Protein AF-A0A1F7SG89-F1 (afdb_monomer)

Foldseek 3Di:
DVPDDDDDDVVVLCVLCPDPDDPSNVVSVVVVLVCLVVQVDQKDWDQDPDDPCVVSNVVFWPKDQFPDPDPPPQADPDDDRTGTTIMTGGDDPPPPPPPDPPDDDDDDD

Organism: NCBI:txid1817883

Sequence (109 aa):
MAGKKSYAHLTPIDDVWFMSKGQAKIRLGDEIIHAIQEKKFSAIVIDRETPWYSEIIEKYYKRQRRVSDNPNVFWPVTGFRIRPGFIYIPKKIVLIDYFNWKLCTVFIL

Secondary structure (DSSP, 8-state):
-TTS-----HHHHHHHHT-SS-HHHHHHHHHHHHHHHTT--S-EEESSSS-TTHHHHHHHEEEEEES-S-TTSS--SSSS-----EEEEEPP-----------------

Nearest PDB structures (foldseek):
  7tr6-assembly1_H  TM=3.692E-01  e=7.493E+00  Pyrococcus furiosus DSM 3638

Radius of gyration: 20.79 Å; Cα contacts (8 Å, |Δi|>4): 90; chains: 1; bounding box: 28×69×58 Å

pLDDT: mean 78.9, std 17.07, range [28.75, 95.81]

Structure (mmCIF, N/CA/C/O backbone):
data_AF-A0A1F7SG89-F1
#
_entry.id   AF-A0A1F7SG89-F1
#
loop_
_atom_site.group_PDB
_atom_site.id
_atom_site.type_symbol
_atom_site.label_atom_id
_atom_site.label_alt_id
_atom_site.label_comp_id
_atom_site.label_asym_id
_atom_site.label_entity_id
_atom_site.label_seq_id
_atom_site.pdbx_PDB_ins_code
_atom_site.Cartn_x
_atom_site.Cartn_y
_atom_site.Cartn_z
_atom_site.occupancy
_atom_site.B_iso_or_equiv
_atom_site.auth_seq_id
_atom_site.auth_comp_id
_atom_site.auth_asym_id
_atom_site.auth_atom_id
_atom_site.pdbx_PDB_model_num
ATOM 1 N N . MET A 1 1 ? -7.716 -1.172 -14.884 1.00 50.00 1 MET A N 1
ATOM 2 C CA . MET A 1 1 ? -6.392 -1.593 -15.425 1.00 50.00 1 MET A CA 1
ATOM 3 C C . MET A 1 1 ? -6.513 -2.962 -16.088 1.00 50.00 1 MET A C 1
ATOM 5 O O . MET A 1 1 ? -6.876 -3.884 -15.377 1.00 50.00 1 MET A O 1
ATOM 9 N N . ALA A 1 2 ? -6.254 -3.120 -17.397 1.00 61.91 2 ALA A N 1
ATOM 10 C CA . ALA A 1 2 ? -6.293 -4.416 -18.113 1.00 61.91 2 ALA A CA 1
ATOM 11 C C . ALA A 1 2 ? -7.487 -5.331 -17.726 1.00 61.91 2 ALA A C 1
ATOM 13 O O . ALA A 1 2 ? -7.300 -6.476 -17.324 1.00 61.91 2 ALA A O 1
ATOM 14 N N . GLY A 1 3 ? -8.708 -4.778 -17.725 1.00 70.81 3 GLY A N 1
ATOM 15 C CA . GLY A 1 3 ? -9.939 -5.489 -17.334 1.00 70.81 3 GLY A CA 1
ATOM 16 C C . GLY A 1 3 ? -10.121 -5.766 -15.832 1.00 70.81 3 GLY A C 1
ATOM 17 O O . GLY A 1 3 ? -11.187 -6.204 -15.414 1.00 70.81 3 GLY A O 1
ATOM 18 N N . LYS A 1 4 ? -9.121 -5.485 -14.990 1.00 68.62 4 LYS A N 1
ATOM 19 C CA . LYS A 1 4 ? -9.186 -5.661 -13.533 1.00 68.62 4 LYS A CA 1
ATOM 20 C C . LYS A 1 4 ? -9.754 -4.425 -12.847 1.00 68.62 4 LYS A C 1
ATOM 22 O O . LYS A 1 4 ? -9.433 -3.289 -13.225 1.00 68.62 4 LYS A O 1
ATOM 27 N N . LYS A 1 5 ? -10.519 -4.668 -11.776 1.00 71.44 5 LYS A N 1
ATOM 28 C CA . LYS A 1 5 ? -10.982 -3.638 -10.841 1.00 71.44 5 LYS A CA 1
ATOM 29 C C . LYS A 1 5 ? -9.764 -2.946 -10.225 1.00 71.44 5 LYS A C 1
ATOM 31 O O . LYS A 1 5 ? -8.996 -3.561 -9.490 1.00 71.44 5 LYS A O 1
ATOM 36 N N . SER A 1 6 ? -9.572 -1.681 -10.574 1.00 70.19 6 SER A N 1
ATOM 37 C CA . SER A 1 6 ? -8.534 -0.811 -10.021 1.00 70.19 6 SER A CA 1
ATOM 38 C C . SER A 1 6 ? -9.192 0.238 -9.136 1.00 70.19 6 SER A C 1
ATOM 40 O O . SER A 1 6 ? -10.183 0.831 -9.550 1.00 70.19 6 SER A O 1
ATOM 42 N N . TYR A 1 7 ? -8.650 0.443 -7.934 1.00 74.94 7 TYR A N 1
ATOM 43 C CA . TYR A 1 7 ? -9.190 1.403 -6.966 1.00 74.94 7 TYR A CA 1
ATOM 44 C C . TYR A 1 7 ? -8.602 2.806 -7.153 1.00 74.94 7 TYR A C 1
ATOM 46 O O . TYR A 1 7 ? -9.333 3.781 -7.052 1.00 74.94 7 TYR A O 1
ATOM 54 N N . ALA A 1 8 ? -7.306 2.908 -7.466 1.00 72.62 8 ALA A N 1
ATOM 55 C CA . ALA A 1 8 ? -6.631 4.178 -7.718 1.00 72.62 8 ALA A CA 1
ATOM 56 C C . ALA A 1 8 ? -5.313 3.979 -8.488 1.00 72.62 8 ALA A C 1
ATOM 58 O O . ALA A 1 8 ? -4.828 2.853 -8.638 1.00 72.62 8 ALA A O 1
ATOM 59 N N . HIS A 1 9 ? -4.735 5.091 -8.943 1.00 73.44 9 HIS A N 1
ATOM 60 C CA . HIS A 1 9 ? -3.382 5.199 -9.490 1.00 73.44 9 HIS A CA 1
ATOM 61 C C . HIS A 1 9 ? -2.567 6.184 -8.643 1.00 73.44 9 HIS A C 1
ATOM 63 O O . HIS A 1 9 ? -3.145 7.069 -8.019 1.00 73.44 9 HIS A O 1
ATOM 69 N N . LEU A 1 10 ? -1.237 6.035 -8.620 1.00 76.50 10 LEU A N 1
ATOM 70 C CA . LEU A 1 10 ? -0.376 6.832 -7.739 1.00 76.50 10 LEU A CA 1
ATOM 71 C C . LEU A 1 10 ? -0.390 8.328 -8.086 1.00 76.50 10 LEU A C 1
ATOM 73 O O . LEU A 1 10 ? -0.469 9.140 -7.180 1.00 76.50 10 LEU A O 1
ATOM 77 N N . THR A 1 11 ? -0.381 8.705 -9.368 1.00 77.31 11 THR A N 1
ATOM 78 C CA . THR A 1 11 ? -0.284 10.120 -9.777 1.00 77.31 11 THR A CA 1
ATOM 79 C C . THR A 1 11 ? -1.461 10.971 -9.275 1.00 77.31 11 THR A C 1
ATOM 81 O O . THR A 1 11 ? -1.205 11.977 -8.627 1.00 77.31 11 THR A O 1
ATOM 84 N N . PRO A 1 12 ? -2.735 10.547 -9.427 1.00 80.06 12 PRO A N 1
ATOM 85 C CA . PRO A 1 12 ? -3.855 11.270 -8.816 1.00 80.06 12 PRO A CA 1
ATOM 86 C C . PRO A 1 12 ? -3.832 11.295 -7.280 1.00 80.06 12 PRO A C 1
ATOM 88 O O . PRO A 1 12 ? -4.331 12.240 -6.674 1.00 80.06 12 PRO A O 1
ATOM 91 N N . ILE A 1 13 ? -3.282 10.256 -6.637 1.00 83.00 13 ILE A N 1
ATOM 92 C CA . ILE A 1 13 ? -3.095 10.250 -5.178 1.00 83.00 13 ILE A CA 1
ATOM 93 C C . ILE A 1 13 ? -2.069 11.315 -4.799 1.00 83.00 13 ILE A C 1
ATOM 95 O O . ILE A 1 13 ? -2.344 12.116 -3.912 1.00 83.00 13 ILE A O 1
ATOM 99 N N . ASP A 1 14 ? -0.924 11.341 -5.478 1.00 83.25 14 ASP A N 1
ATOM 100 C CA . ASP A 1 14 ? 0.155 12.296 -5.246 1.00 83.25 14 ASP A CA 1
ATOM 101 C C . ASP A 1 14 ? -0.330 13.739 -5.470 1.00 83.25 14 ASP A C 1
ATOM 103 O O . ASP A 1 14 ? -0.065 14.597 -4.627 1.00 83.25 14 ASP A O 1
ATOM 107 N N . ASP A 1 15 ? -1.119 13.995 -6.519 1.00 84.31 15 ASP A N 1
ATOM 108 C CA . ASP A 1 15 ? -1.694 15.318 -6.806 1.00 84.31 15 ASP A CA 1
ATOM 109 C C . ASP A 1 15 ? -2.523 15.856 -5.634 1.00 84.31 15 ASP A C 1
ATOM 111 O O . ASP A 1 15 ? -2.415 17.031 -5.287 1.00 84.31 15 ASP A O 1
ATOM 115 N N . VAL A 1 16 ? -3.323 15.000 -4.988 1.00 85.88 16 VAL A N 1
ATOM 116 C CA . VAL A 1 16 ? -4.132 15.366 -3.812 1.00 85.88 16 VAL A CA 1
ATOM 117 C C . VAL A 1 16 ? -3.288 15.384 -2.533 1.00 85.88 16 VAL A C 1
ATOM 119 O O . VAL A 1 16 ? -3.481 16.232 -1.658 1.00 85.88 16 VAL A O 1
ATOM 122 N N . TRP A 1 17 ? -2.337 14.462 -2.402 1.00 83.06 17 TRP A N 1
ATOM 123 C CA . TRP A 1 17 ? -1.513 14.295 -1.207 1.00 83.06 17 TRP A CA 1
ATOM 124 C C . TRP A 1 17 ? -0.541 15.457 -1.002 1.00 83.06 17 TRP A C 1
ATOM 126 O O . TRP A 1 17 ? -0.388 15.972 0.113 1.00 83.06 17 TRP A O 1
ATOM 136 N N . PHE A 1 18 ? 0.095 15.904 -2.083 1.00 83.88 18 PHE A N 1
ATOM 137 C CA . PHE A 1 18 ? 1.076 16.985 -2.063 1.00 83.88 18 PHE A CA 1
ATOM 138 C C . PHE A 1 18 ? 0.448 18.382 -2.115 1.00 83.88 18 PHE A C 1
ATOM 140 O O . PHE A 1 18 ? 1.170 19.376 -2.051 1.00 83.88 18 PHE A O 1
ATOM 147 N N . MET A 1 19 ? -0.886 18.488 -2.113 1.00 85.94 19 MET A N 1
ATOM 148 C CA . MET A 1 19 ? -1.556 19.763 -1.863 1.00 85.94 19 MET A CA 1
ATOM 149 C C . MET A 1 19 ? -1.134 20.340 -0.504 1.00 85.94 19 MET A C 1
ATOM 151 O O . MET A 1 19 ? -1.007 19.627 0.501 1.00 85.94 19 MET A O 1
ATOM 155 N N . SER A 1 20 ? -0.954 21.662 -0.460 1.00 75.88 20 SER A N 1
ATOM 156 C CA . SER A 1 20 ? -0.515 22.379 0.740 1.00 75.88 20 SER A CA 1
ATOM 157 C C . SER A 1 20 ? -1.539 22.295 1.876 1.00 75.88 20 SER A C 1
ATOM 159 O O . SER A 1 20 ? -1.151 22.092 3.026 1.00 75.88 20 SER A O 1
ATOM 161 N N . LYS A 1 21 ? -2.840 22.408 1.568 1.00 80.00 21 LYS A N 1
ATOM 162 C CA . LYS A 1 21 ? -3.976 22.275 2.501 1.00 80.00 21 LYS A CA 1
ATOM 163 C C . LYS A 1 21 ? -5.236 21.824 1.751 1.00 80.00 21 LYS A C 1
ATOM 165 O O . LYS A 1 21 ? -5.352 22.049 0.550 1.00 80.00 21 LYS A O 1
ATOM 170 N N . GLY A 1 22 ? -6.201 21.241 2.466 1.00 88.44 22 GLY A N 1
ATOM 171 C CA . GLY A 1 22 ? -7.551 21.008 1.942 1.00 88.44 22 GLY A CA 1
ATOM 172 C C . GLY A 1 22 ? -8.239 19.761 2.4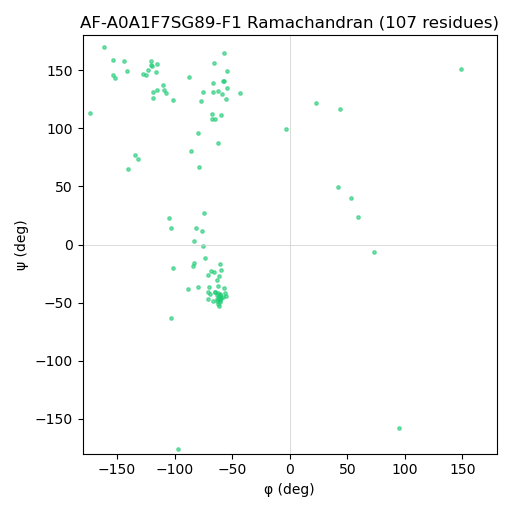95 1.00 88.44 22 GLY A C 1
ATOM 173 O O . GLY A 1 22 ? -7.594 18.760 2.801 1.00 88.44 22 GLY A O 1
ATOM 174 N N . GLN A 1 23 ? -9.573 19.800 2.560 1.00 91.19 23 GLN A N 1
ATOM 175 C CA . GLN A 1 23 ? -10.397 18.684 3.041 1.00 91.19 23 GLN A CA 1
ATOM 176 C C . GLN A 1 23 ? -10.234 17.413 2.190 1.00 91.19 23 GLN A C 1
ATOM 178 O O . GLN A 1 23 ? -10.418 16.307 2.685 1.00 91.19 23 GLN A O 1
ATOM 183 N N . ALA A 1 24 ? -9.888 17.553 0.906 1.00 89.19 24 ALA A N 1
ATOM 184 C CA . ALA A 1 24 ? -9.631 16.419 0.019 1.00 89.19 24 ALA A CA 1
ATOM 185 C C . ALA A 1 24 ? -8.423 15.585 0.475 1.00 89.19 24 ALA A C 1
ATOM 187 O O . ALA A 1 24 ? -8.529 14.366 0.538 1.00 89.19 24 ALA A O 1
ATOM 188 N N . LYS A 1 25 ? -7.324 16.241 0.870 1.00 88.94 25 LYS A N 1
ATOM 189 C CA . LYS A 1 25 ? -6.124 15.576 1.393 1.00 88.94 25 LYS A CA 1
ATOM 190 C C . LYS A 1 25 ? -6.418 14.789 2.667 1.00 88.94 25 LYS A C 1
ATOM 192 O O . LYS A 1 25 ? -6.007 13.640 2.775 1.00 88.94 25 LYS A O 1
ATOM 197 N N . ILE A 1 26 ? -7.148 15.404 3.600 1.00 89.50 26 ILE A N 1
ATOM 198 C CA . ILE A 1 26 ? -7.533 14.768 4.869 1.00 89.50 26 ILE A CA 1
ATOM 199 C C . ILE A 1 26 ? -8.397 13.535 4.590 1.00 89.50 26 ILE A C 1
ATOM 201 O O . ILE A 1 26 ? -8.031 12.437 4.989 1.00 89.50 26 ILE A O 1
ATOM 205 N N . ARG A 1 27 ? -9.473 13.695 3.805 1.00 91.00 27 ARG A N 1
ATOM 206 C CA . ARG A 1 27 ? -10.368 12.585 3.446 1.00 91.00 27 ARG A CA 1
ATOM 207 C C . ARG A 1 27 ? -9.638 11.439 2.747 1.00 91.00 27 ARG A C 1
ATOM 209 O O . ARG A 1 27 ? -9.842 10.290 3.113 1.00 91.00 27 ARG A O 1
ATOM 216 N N . LEU A 1 28 ? -8.765 11.744 1.784 1.00 88.88 28 LEU A N 1
ATOM 217 C CA . LEU A 1 28 ? -7.975 10.726 1.092 1.00 88.88 28 LEU A CA 1
ATOM 218 C C . LEU A 1 28 ? -7.049 9.973 2.059 1.00 88.88 28 LEU A C 1
ATOM 220 O O . LEU A 1 28 ? -6.931 8.752 1.972 1.00 88.88 28 LEU A O 1
ATOM 224 N N . GLY A 1 29 ? -6.408 10.685 2.988 1.00 87.56 29 GLY A N 1
ATOM 225 C CA . GLY A 1 29 ? -5.589 10.067 4.030 1.00 87.56 29 GLY A CA 1
ATOM 226 C C . GLY A 1 29 ? -6.384 9.133 4.921 1.00 87.56 29 GLY A C 1
ATOM 227 O O . GLY A 1 29 ? -5.976 7.985 5.097 1.00 87.56 29 GLY A O 1
ATOM 228 N N . ASP A 1 30 ? -7.537 9.583 5.405 1.00 90.62 30 ASP A N 1
ATOM 229 C CA . ASP A 1 30 ? -8.416 8.774 6.246 1.00 90.62 30 ASP A CA 1
ATOM 230 C C . ASP A 1 30 ? -8.902 7.524 5.498 1.00 90.62 30 ASP A C 1
ATOM 232 O O . ASP A 1 30 ? -8.828 6.419 6.033 1.00 90.62 30 ASP A O 1
ATOM 236 N N . GLU A 1 31 ? -9.315 7.651 4.234 1.00 90.69 31 GLU A N 1
ATOM 237 C CA . GLU A 1 31 ? -9.746 6.518 3.404 1.00 90.69 31 GLU A CA 1
ATOM 238 C C . GLU A 1 31 ? -8.635 5.478 3.200 1.00 90.69 31 GLU A C 1
ATOM 240 O O . GLU A 1 31 ? -8.877 4.274 3.346 1.00 90.69 31 GLU A O 1
ATOM 245 N N . ILE A 1 32 ? -7.409 5.922 2.896 1.00 89.06 32 ILE A N 1
ATOM 246 C CA . ILE A 1 32 ? -6.248 5.036 2.736 1.00 89.06 32 ILE A CA 1
ATOM 247 C C . ILE A 1 32 ? -5.937 4.334 4.062 1.00 89.06 32 ILE A C 1
ATOM 249 O O . ILE A 1 32 ? -5.756 3.113 4.087 1.00 89.06 32 ILE A O 1
ATOM 253 N N . ILE A 1 33 ? -5.907 5.081 5.170 1.00 91.19 33 ILE A N 1
ATOM 254 C CA . ILE A 1 33 ? -5.634 4.542 6.505 1.00 91.19 33 ILE A CA 1
ATOM 255 C C . ILE A 1 33 ? -6.693 3.503 6.879 1.00 91.19 33 ILE A C 1
ATOM 257 O O . ILE A 1 33 ? -6.331 2.383 7.244 1.00 91.19 33 ILE A O 1
ATOM 261 N N . HIS A 1 34 ? -7.980 3.817 6.731 1.00 93.75 34 HIS A N 1
ATOM 262 C CA . HIS A 1 34 ? -9.071 2.889 7.022 1.00 93.75 34 HIS A CA 1
ATOM 263 C C . HIS A 1 34 ? -9.001 1.628 6.154 1.00 93.75 34 HIS A C 1
ATOM 265 O O . HIS A 1 34 ? -9.127 0.520 6.672 1.00 93.75 34 HIS A O 1
ATOM 271 N N . ALA A 1 35 ? -8.719 1.751 4.854 1.00 92.56 35 ALA A N 1
ATOM 272 C CA . ALA A 1 35 ? -8.589 0.590 3.973 1.00 92.56 35 ALA A CA 1
ATOM 273 C C . ALA A 1 35 ? -7.430 -0.344 4.374 1.00 92.56 35 ALA A C 1
ATOM 275 O O . ALA A 1 35 ? -7.545 -1.570 4.255 1.00 92.56 35 ALA A O 1
ATOM 276 N N . ILE A 1 36 ? -6.322 0.217 4.871 1.00 92.38 36 ILE A N 1
ATOM 277 C CA . ILE A 1 36 ? -5.185 -0.548 5.397 1.00 92.38 36 ILE A CA 1
ATOM 278 C C . ILE A 1 36 ? -5.557 -1.211 6.732 1.00 92.38 36 ILE A C 1
ATOM 280 O O . ILE A 1 36 ? -5.318 -2.407 6.903 1.00 92.38 36 ILE A O 1
ATOM 284 N N . GLN A 1 37 ? -6.180 -0.478 7.655 1.00 93.75 37 GLN A N 1
ATOM 285 C CA . GLN A 1 37 ? -6.604 -0.994 8.963 1.00 93.75 37 GLN A CA 1
ATOM 286 C C . GLN A 1 37 ? -7.586 -2.164 8.837 1.00 93.75 37 GLN A C 1
ATOM 288 O O . GLN A 1 37 ? -7.396 -3.209 9.462 1.00 93.75 37 GLN A O 1
ATOM 293 N N . GLU A 1 38 ? -8.587 -2.020 7.970 1.00 94.81 38 GLU A N 1
ATOM 294 C CA . GLU A 1 38 ? -9.604 -3.039 7.686 1.00 94.81 38 GLU A CA 1
ATOM 295 C C . GLU A 1 38 ? -9.076 -4.190 6.819 1.00 94.81 38 GLU A C 1
ATOM 297 O O . GLU A 1 38 ? -9.806 -5.134 6.527 1.00 94.81 38 GLU A O 1
ATOM 302 N N . LYS A 1 39 ? -7.804 -4.136 6.403 1.00 93.88 39 LYS A N 1
ATOM 303 C CA . LYS A 1 39 ? -7.157 -5.149 5.562 1.00 93.88 39 LYS A CA 1
ATOM 304 C C . LYS A 1 39 ? -7.953 -5.449 4.280 1.00 93.88 39 LYS A C 1
ATOM 306 O O . LYS A 1 39 ? -8.034 -6.600 3.853 1.00 93.88 39 LYS A O 1
ATOM 311 N N . LYS A 1 40 ? -8.521 -4.413 3.642 1.00 92.81 40 LYS A N 1
ATOM 312 C CA . LYS A 1 40 ? -9.385 -4.555 2.447 1.00 92.81 40 LYS A CA 1
ATOM 313 C C . LYS A 1 40 ? -8.701 -5.228 1.258 1.00 92.81 40 L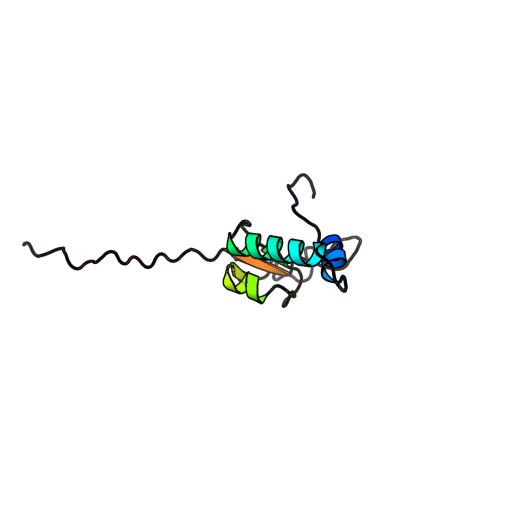YS A C 1
ATOM 315 O O . LYS A 1 40 ? -9.379 -5.728 0.363 1.00 92.81 40 LYS A O 1
ATOM 320 N N . PHE A 1 41 ? -7.372 -5.212 1.218 1.00 90.38 41 PHE A N 1
ATOM 321 C CA . PHE A 1 41 ? -6.589 -5.743 0.113 1.00 90.38 41 PHE A CA 1
ATOM 322 C C . PHE A 1 41 ? -5.903 -7.046 0.517 1.00 90.38 41 PHE A C 1
ATOM 324 O O . PHE A 1 41 ? -5.202 -7.109 1.520 1.00 90.38 41 PHE A O 1
ATOM 331 N N . SER A 1 42 ? -6.027 -8.086 -0.308 1.00 90.44 42 SER A N 1
ATOM 332 C CA . SER A 1 42 ? -5.304 -9.349 -0.089 1.00 90.44 42 SER A CA 1
ATOM 333 C C . SER A 1 42 ? -3.790 -9.209 -0.284 1.00 90.44 42 SER A C 1
ATOM 335 O O . SER A 1 42 ? -3.023 -10.008 0.249 1.00 90.44 42 SER A O 1
ATOM 337 N N . ALA A 1 43 ? -3.358 -8.196 -1.040 1.00 89.50 43 ALA A N 1
ATOM 338 C CA . ALA A 1 43 ? -1.963 -7.821 -1.201 1.00 89.50 43 ALA A CA 1
ATOM 33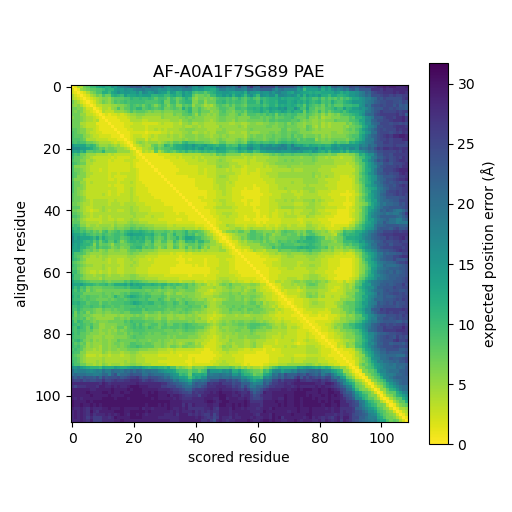9 C C . ALA A 1 43 ? -1.836 -6.329 -1.538 1.00 89.50 43 ALA A C 1
ATOM 341 O O . ALA A 1 43 ? -2.664 -5.782 -2.268 1.00 89.50 43 ALA A O 1
ATOM 342 N N . ILE A 1 44 ? -0.767 -5.701 -1.057 1.00 89.19 44 ILE A N 1
ATOM 343 C 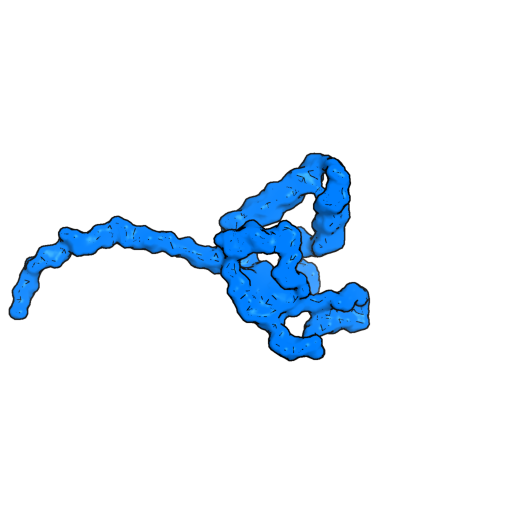CA . ILE A 1 44 ? -0.330 -4.361 -1.462 1.00 89.19 44 ILE A CA 1
ATOM 344 C C . ILE A 1 44 ? 1.031 -4.507 -2.143 1.00 89.19 44 ILE A C 1
ATOM 346 O O . ILE A 1 44 ? 1.909 -5.202 -1.631 1.00 89.19 44 ILE A O 1
ATOM 350 N N . VAL A 1 45 ? 1.204 -3.876 -3.303 1.00 87.44 45 VAL A N 1
A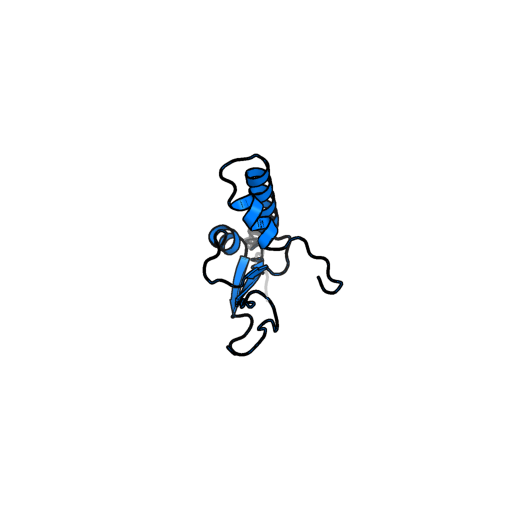TOM 351 C CA . VAL A 1 45 ? 2.445 -3.926 -4.084 1.00 87.44 45 VAL A CA 1
ATOM 352 C C . VAL A 1 45 ? 3.001 -2.517 -4.207 1.00 87.44 45 VAL A C 1
ATOM 354 O O . VAL A 1 45 ? 2.289 -1.622 -4.653 1.00 87.44 45 VAL A O 1
ATOM 357 N N . ILE A 1 46 ? 4.263 -2.332 -3.826 1.00 87.00 46 ILE A N 1
ATOM 358 C CA . ILE A 1 46 ? 4.945 -1.033 -3.855 1.00 87.00 46 ILE A CA 1
ATOM 359 C C . ILE A 1 46 ? 6.240 -1.121 -4.662 1.00 87.00 46 ILE A C 1
ATOM 361 O O . ILE A 1 46 ? 6.916 -2.151 -4.664 1.00 87.00 46 ILE A O 1
ATOM 365 N N . ASP A 1 47 ? 6.586 -0.047 -5.362 1.00 83.56 47 ASP A N 1
ATOM 366 C CA . ASP A 1 47 ? 7.801 0.099 -6.173 1.00 83.56 47 ASP A CA 1
ATOM 367 C C . ASP A 1 47 ? 9.028 0.530 -5.350 1.00 83.56 47 ASP A C 1
ATOM 369 O O . ASP A 1 47 ? 10.162 0.328 -5.782 1.00 83.56 47 ASP A O 1
ATOM 373 N N . ARG A 1 48 ? 8.812 1.084 -4.150 1.00 77.88 48 ARG A N 1
ATOM 374 C CA . ARG A 1 48 ? 9.843 1.719 -3.308 1.00 77.88 48 ARG A CA 1
ATOM 375 C C . ARG A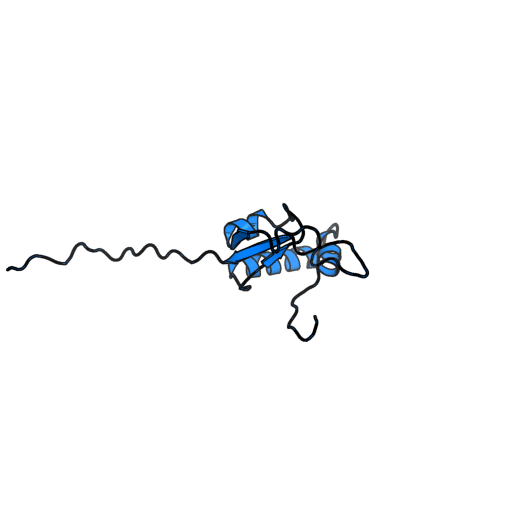 1 48 ? 10.066 0.963 -2.008 1.00 77.88 48 ARG A C 1
ATOM 377 O O . ARG A 1 48 ? 9.171 0.279 -1.527 1.00 77.88 48 ARG A O 1
ATOM 384 N N . GLU A 1 49 ? 11.249 1.118 -1.425 1.00 71.38 49 GLU A N 1
ATOM 385 C CA . GLU A 1 49 ? 11.583 0.523 -0.125 1.00 71.38 49 GLU A CA 1
ATOM 386 C C . GLU A 1 49 ? 10.839 1.196 1.034 1.00 71.38 49 GLU A C 1
ATOM 388 O O . GLU A 1 49 ? 10.319 0.508 1.907 1.00 71.38 49 GLU A O 1
ATOM 393 N N . THR A 1 50 ? 10.728 2.523 1.004 1.00 70.50 50 THR A N 1
ATOM 394 C CA . THR A 1 50 ? 10.150 3.332 2.086 1.00 70.50 50 THR A CA 1
ATOM 395 C C . THR A 1 50 ? 9.128 4.333 1.538 1.00 70.50 50 THR A C 1
ATOM 397 O O . THR A 1 50 ? 9.412 5.526 1.418 1.00 70.50 50 THR A O 1
ATOM 400 N N . PRO A 1 51 ? 7.925 3.882 1.137 1.00 72.81 51 PRO A N 1
ATOM 401 C CA . PRO A 1 51 ? 6.852 4.807 0.794 1.00 72.81 51 PRO A CA 1
ATOM 402 C C . PRO A 1 51 ? 6.407 5.596 2.033 1.00 72.81 51 PRO A C 1
ATOM 404 O O . PRO A 1 51 ? 6.538 5.122 3.156 1.00 72.81 51 PRO A O 1
ATOM 407 N N . TRP A 1 52 ? 5.811 6.772 1.836 1.00 72.56 52 TRP A N 1
ATOM 408 C CA . TRP A 1 52 ? 5.375 7.658 2.927 1.00 72.56 52 TRP A CA 1
ATOM 409 C C . TRP A 1 52 ? 4.333 7.037 3.880 1.00 72.56 52 TRP A C 1
ATOM 411 O O . TRP A 1 52 ? 4.143 7.524 4.987 1.00 72.56 52 TRP A O 1
ATOM 421 N N . TYR A 1 53 ? 3.672 5.953 3.470 1.00 76.69 53 TYR A N 1
ATOM 422 C CA . TYR A 1 53 ? 2.718 5.168 4.263 1.00 76.69 53 TYR A CA 1
ATOM 423 C C . TYR A 1 53 ? 3.307 3.847 4.800 1.00 76.69 53 TYR A C 1
ATOM 425 O O . TYR A 1 53 ? 2.556 2.958 5.206 1.00 76.69 53 TYR A O 1
ATOM 433 N N . SER A 1 54 ? 4.631 3.659 4.770 1.00 81.56 54 SER A N 1
ATOM 434 C CA . SER A 1 54 ? 5.273 2.395 5.161 1.00 81.56 54 SER A CA 1
ATOM 435 C C . SER A 1 54 ? 4.893 1.959 6.576 1.00 81.56 54 SER A C 1
ATOM 437 O O . SER A 1 54 ? 4.522 0.804 6.764 1.00 81.56 54 SER A O 1
ATOM 439 N N . GLU A 1 55 ? 4.883 2.878 7.543 1.00 88.50 55 GLU A N 1
ATOM 440 C CA . GLU A 1 55 ? 4.608 2.568 8.951 1.00 88.50 55 GLU A CA 1
ATOM 441 C C . GLU A 1 55 ? 3.212 1.967 9.164 1.00 88.50 55 GLU A C 1
ATOM 443 O O . GLU A 1 55 ? 3.053 0.943 9.834 1.00 88.50 55 GLU A O 1
ATOM 448 N N . ILE A 1 56 ? 2.180 2.570 8.562 1.00 90.69 56 ILE A N 1
ATOM 449 C CA . ILE A 1 56 ? 0.804 2.083 8.708 1.00 90.69 56 ILE A CA 1
ATOM 450 C C . ILE A 1 56 ? 0.607 0.754 7.972 1.00 90.69 56 ILE A C 1
ATOM 452 O O . ILE A 1 56 ? -0.068 -0.138 8.490 1.00 90.69 56 ILE A O 1
ATOM 456 N N . ILE A 1 57 ? 1.241 0.571 6.809 1.00 91.94 57 ILE A N 1
ATOM 457 C CA . ILE A 1 57 ? 1.228 -0.717 6.111 1.00 91.94 57 ILE A CA 1
ATOM 458 C C . ILE A 1 57 ? 1.903 -1.775 6.979 1.00 91.94 57 ILE A C 1
ATOM 460 O O . ILE A 1 57 ? 1.307 -2.817 7.225 1.00 91.94 57 ILE A O 1
ATOM 464 N N . GLU A 1 58 ? 3.106 -1.521 7.484 1.00 92.50 58 GLU A N 1
ATOM 465 C CA . GLU A 1 58 ? 3.885 -2.476 8.279 1.00 92.50 58 GLU A CA 1
ATOM 466 C C . GLU A 1 58 ? 3.231 -2.813 9.617 1.00 92.50 58 GLU A C 1
ATOM 468 O O . GLU A 1 58 ? 3.429 -3.911 10.148 1.00 92.50 58 GLU A O 1
ATOM 473 N N . LYS A 1 59 ? 2.378 -1.929 10.142 1.00 94.19 59 LYS A N 1
ATOM 474 C CA . LYS A 1 59 ? 1.527 -2.222 11.297 1.00 94.19 59 LYS A CA 1
ATOM 475 C C . LYS A 1 59 ? 0.528 -3.344 10.997 1.00 94.19 59 LYS A C 1
ATOM 477 O O . LYS A 1 59 ? 0.470 -4.305 11.769 1.00 94.19 59 LYS A O 1
ATOM 482 N N . TYR A 1 60 ? -0.200 -3.284 9.879 1.00 95.00 60 TYR A N 1
ATOM 483 C CA . TYR A 1 60 ? -1.314 -4.205 9.572 1.00 95.00 60 TYR A CA 1
ATOM 484 C C . TYR A 1 60 ? -0.980 -5.330 8.586 1.00 95.00 60 TYR A C 1
ATOM 486 O O . TYR A 1 60 ? -1.658 -6.362 8.568 1.00 95.00 60 TYR A O 1
ATOM 494 N N . TYR A 1 61 ? 0.080 -5.168 7.807 1.00 94.25 61 TYR A N 1
ATOM 495 C CA . TYR A 1 61 ? 0.546 -6.086 6.781 1.00 94.25 61 TYR A CA 1
ATOM 496 C C . TYR A 1 61 ? 1.994 -6.489 7.056 1.00 94.25 61 TYR A C 1
ATOM 498 O O . TYR A 1 61 ? 2.782 -5.751 7.641 1.00 94.25 61 TYR A O 1
ATOM 506 N N . LYS A 1 62 ? 2.354 -7.700 6.640 1.00 93.62 62 LYS A N 1
ATOM 507 C CA . LYS A 1 62 ? 3.715 -8.221 6.709 1.00 93.62 62 LYS A CA 1
ATOM 508 C C . LYS A 1 62 ? 4.350 -8.126 5.326 1.00 93.62 62 LYS A C 1
ATOM 510 O O . LYS A 1 62 ? 3.815 -8.699 4.371 1.00 93.62 62 LYS A O 1
ATOM 515 N N . ARG A 1 63 ? 5.503 -7.456 5.245 1.00 90.75 63 ARG A N 1
ATOM 516 C CA . ARG A 1 63 ? 6.355 -7.453 4.050 1.00 90.75 63 ARG A CA 1
ATOM 517 C C . ARG A 1 63 ? 6.758 -8.891 3.715 1.00 90.75 63 ARG A C 1
ATOM 519 O O . ARG A 1 63 ? 7.194 -9.645 4.585 1.00 90.75 63 ARG A O 1
ATOM 526 N N . GLN A 1 64 ? 6.558 -9.269 2.465 1.00 89.00 64 GLN A N 1
ATOM 527 C CA . GLN A 1 64 ? 7.021 -10.518 1.876 1.00 89.00 64 GLN A CA 1
ATOM 528 C C . GLN A 1 64 ? 8.328 -10.279 1.116 1.00 89.00 64 GLN A C 1
ATOM 530 O O . GLN A 1 64 ? 8.879 -9.176 1.109 1.00 89.00 64 GLN A O 1
ATOM 535 N N . ARG A 1 65 ? 8.823 -11.329 0.456 1.00 81.19 65 ARG A N 1
ATOM 536 C CA . ARG A 1 65 ? 9.947 -11.224 -0.477 1.00 81.19 65 ARG A CA 1
ATOM 537 C C . ARG A 1 65 ? 9.671 -10.220 -1.606 1.00 81.19 65 ARG A C 1
ATOM 539 O O . ARG A 1 65 ? 8.527 -9.825 -1.853 1.00 81.19 65 ARG A O 1
ATOM 546 N N . ARG A 1 66 ? 10.740 -9.830 -2.306 1.00 84.50 66 ARG A N 1
ATOM 547 C CA . ARG A 1 66 ? 10.653 -9.015 -3.524 1.00 84.50 66 ARG A CA 1
ATOM 548 C C . ARG A 1 66 ? 9.720 -9.678 -4.537 1.00 84.50 66 ARG A C 1
ATOM 550 O O . ARG A 1 66 ? 9.631 -10.903 -4.601 1.00 84.50 66 ARG A O 1
ATOM 557 N N . VAL A 1 67 ? 9.053 -8.864 -5.355 1.00 86.38 67 VAL A N 1
ATOM 558 C CA . VAL A 1 67 ? 8.206 -9.363 -6.456 1.00 86.38 67 VAL A CA 1
ATOM 559 C C . VAL A 1 67 ? 9.029 -10.241 -7.406 1.00 86.38 67 VAL A C 1
ATOM 561 O O . VAL A 1 67 ? 8.545 -11.257 -7.897 1.00 86.38 67 VAL A O 1
ATOM 564 N N . SER A 1 68 ? 10.289 -9.867 -7.631 1.00 85.31 68 SER A N 1
ATOM 565 C CA . SER A 1 68 ? 11.273 -10.684 -8.329 1.00 85.31 68 SER A CA 1
ATOM 566 C C . SER A 1 68 ? 12.683 -10.354 -7.853 1.00 85.31 68 SER A C 1
ATOM 568 O O . SER A 1 68 ? 13.004 -9.182 -7.629 1.00 85.31 68 SER A O 1
ATOM 570 N N . ASP A 1 69 ? 13.517 -11.387 -7.761 1.00 86.00 69 ASP A N 1
ATOM 571 C CA . ASP A 1 69 ? 14.952 -11.269 -7.499 1.00 86.00 69 ASP A CA 1
ATOM 572 C C . ASP A 1 69 ? 15.746 -10.981 -8.786 1.00 86.00 69 ASP A C 1
ATOM 574 O O . ASP A 1 69 ? 16.873 -10.498 -8.726 1.00 86.00 69 ASP A O 1
ATOM 578 N N . ASN A 1 70 ? 15.146 -11.196 -9.967 1.00 89.19 70 ASN A N 1
ATOM 579 C CA . ASN A 1 70 ? 15.755 -10.824 -11.241 1.00 89.19 70 ASN A CA 1
ATOM 580 C C . ASN A 1 70 ? 15.618 -9.303 -11.456 1.00 89.19 70 ASN A C 1
ATOM 582 O O . ASN A 1 70 ? 14.504 -8.766 -11.448 1.00 89.19 70 ASN A O 1
ATOM 586 N N . PRO A 1 71 ? 16.719 -8.563 -11.668 1.00 83.12 71 PRO A N 1
ATOM 587 C CA . PRO A 1 71 ? 16.643 -7.130 -11.889 1.00 83.12 71 PRO A CA 1
ATOM 588 C C . PRO A 1 71 ? 16.110 -6.734 -13.281 1.00 83.12 71 PRO A C 1
ATOM 590 O O . PRO A 1 71 ? 15.767 -5.571 -13.475 1.00 83.12 71 PRO A O 1
ATOM 593 N N . ASN A 1 72 ? 15.996 -7.666 -14.229 1.00 87.75 72 ASN A N 1
ATOM 594 C CA . ASN A 1 72 ? 15.692 -7.402 -15.641 1.00 87.75 72 ASN A CA 1
ATOM 595 C C . ASN A 1 72 ? 14.251 -7.759 -16.047 1.00 87.75 72 ASN A C 1
ATOM 597 O O . ASN A 1 72 ? 13.980 -7.990 -17.221 1.00 87.75 72 ASN A O 1
ATOM 601 N N . VAL A 1 73 ? 13.315 -7.801 -15.095 1.00 88.81 73 VAL A N 1
ATOM 602 C CA . VAL A 1 73 ? 11.903 -8.135 -15.355 1.00 88.81 73 VAL A CA 1
ATOM 603 C C . VAL A 1 73 ? 10.952 -7.010 -14.946 1.00 88.81 73 VAL A C 1
ATOM 605 O O . VAL A 1 73 ? 11.278 -6.183 -14.095 1.00 88.81 73 VAL A O 1
ATOM 608 N N . PHE A 1 74 ? 9.753 -7.016 -15.538 1.00 87.75 74 PHE A N 1
ATOM 609 C CA . PHE A 1 74 ? 8.646 -6.090 -15.245 1.00 87.75 74 PHE A CA 1
ATOM 610 C C . PHE A 1 74 ? 8.958 -4.605 -15.458 1.00 87.75 74 PHE A C 1
ATOM 612 O O . PHE A 1 74 ? 8.303 -3.743 -14.873 1.00 87.75 74 PHE A O 1
ATOM 619 N N . TRP A 1 75 ? 9.937 -4.301 -16.307 1.00 90.62 75 TRP A N 1
ATOM 620 C CA . TRP A 1 75 ? 10.168 -2.937 -16.755 1.00 90.62 75 TRP A CA 1
ATOM 621 C C . TRP A 1 75 ? 9.109 -2.540 -17.786 1.00 90.62 75 TRP A C 1
ATOM 623 O O . TRP A 1 75 ? 8.876 -3.295 -18.735 1.00 90.62 75 TRP A O 1
ATOM 633 N N . PRO A 1 76 ? 8.466 -1.375 -17.629 1.00 87.81 76 PRO A N 1
ATOM 634 C CA . PRO A 1 76 ? 7.580 -0.860 -18.654 1.00 87.81 76 PRO A CA 1
ATOM 635 C C . PRO A 1 76 ? 8.390 -0.506 -19.907 1.00 87.81 76 PRO A C 1
ATOM 637 O O . PRO A 1 76 ? 9.477 0.063 -19.815 1.00 87.81 76 PRO A O 1
ATOM 640 N N . VAL A 1 77 ? 7.841 -0.831 -21.080 1.00 90.25 77 VAL A N 1
ATOM 641 C CA . VAL A 1 77 ? 8.435 -0.479 -22.385 1.00 90.25 77 VAL A CA 1
ATOM 642 C C . VAL A 1 77 ? 8.326 1.030 -22.648 1.00 90.25 77 VAL A C 1
ATOM 644 O O . VAL A 1 77 ? 9.153 1.605 -23.348 1.00 90.25 77 VAL A O 1
ATOM 647 N N . THR A 1 78 ? 7.326 1.686 -22.052 1.00 85.38 78 THR A N 1
ATOM 648 C CA . THR A 1 78 ? 7.033 3.117 -22.205 1.00 85.38 78 THR A CA 1
ATOM 649 C C . THR A 1 78 ? 6.597 3.735 -20.876 1.00 85.38 78 THR A C 1
ATOM 651 O O . THR A 1 78 ? 5.923 3.072 -20.088 1.00 85.38 78 THR A O 1
ATOM 654 N N . GLY A 1 79 ? 6.882 5.023 -20.662 1.00 85.12 79 GLY A N 1
ATOM 655 C CA . GLY A 1 79 ? 6.474 5.767 -19.462 1.00 85.12 79 GLY A CA 1
ATOM 656 C C . GLY A 1 79 ? 7.544 5.800 -18.366 1.00 85.12 79 GLY A C 1
ATOM 657 O O . GLY A 1 79 ? 8.734 5.653 -18.643 1.00 85.12 79 GLY A O 1
ATOM 658 N N . PHE A 1 80 ? 7.126 6.030 -17.116 1.00 81.75 80 PHE A N 1
ATOM 659 C CA . PHE A 1 80 ? 8.044 6.082 -15.974 1.00 81.75 80 PHE A CA 1
ATOM 660 C C . PHE A 1 80 ? 8.755 4.746 -15.774 1.00 81.75 80 PHE A C 1
ATOM 662 O O . PHE A 1 80 ? 8.119 3.695 -15.712 1.00 81.75 80 PHE A O 1
ATOM 669 N N . ARG A 1 81 ? 10.081 4.793 -15.607 1.00 86.19 81 ARG A N 1
ATOM 670 C CA . ARG A 1 81 ? 10.924 3.611 -15.400 1.00 86.19 81 ARG A CA 1
ATOM 671 C C . ARG A 1 81 ? 10.843 3.122 -13.951 1.00 86.19 81 ARG A C 1
ATOM 673 O O . ARG A 1 81 ? 11.808 3.201 -13.199 1.00 86.19 81 ARG A O 1
ATOM 680 N N . ILE A 1 82 ? 9.666 2.633 -13.573 1.00 85.50 82 ILE A N 1
ATOM 681 C CA . ILE A 1 82 ? 9.351 2.057 -12.262 1.00 85.50 82 ILE A CA 1
ATOM 682 C C . ILE A 1 82 ? 8.887 0.612 -12.424 1.00 85.50 82 ILE A C 1
ATOM 684 O O . ILE A 1 82 ? 8.368 0.234 -13.473 1.00 85.50 82 ILE A O 1
ATOM 688 N N . ARG A 1 83 ? 9.060 -0.204 -11.384 1.00 86.88 83 ARG A N 1
ATOM 689 C CA . ARG A 1 83 ? 8.629 -1.604 -11.385 1.00 86.88 83 ARG A CA 1
ATOM 690 C C . ARG A 1 83 ? 8.125 -2.028 -10.007 1.00 86.88 83 ARG A C 1
ATOM 692 O O . ARG A 1 83 ? 8.549 -1.444 -9.012 1.00 86.88 83 ARG A O 1
ATOM 699 N N . PRO A 1 84 ? 7.306 -3.085 -9.918 1.00 87.75 84 PRO A N 1
ATOM 700 C CA . PRO A 1 84 ? 6.960 -3.694 -8.640 1.00 87.75 84 PRO A CA 1
ATOM 701 C C . PRO A 1 84 ? 8.209 -4.123 -7.850 1.00 87.75 84 PRO A C 1
ATOM 703 O O . PRO A 1 84 ? 9.053 -4.869 -8.355 1.00 87.75 84 PRO A O 1
ATOM 706 N N . GLY A 1 85 ? 8.322 -3.654 -6.608 1.00 87.75 85 GLY A N 1
ATOM 707 C CA . GLY A 1 85 ? 9.441 -3.937 -5.711 1.00 87.75 85 GLY A CA 1
ATOM 708 C C . GLY A 1 85 ? 9.075 -4.971 -4.652 1.00 87.75 85 GLY A C 1
ATOM 709 O O . GLY A 1 85 ? 9.628 -6.073 -4.635 1.00 87.75 85 GLY A O 1
ATOM 710 N N . PHE A 1 86 ? 8.116 -4.635 -3.789 1.00 88.19 86 PHE A N 1
ATOM 711 C CA . PHE A 1 86 ? 7.777 -5.406 -2.592 1.00 88.19 86 PHE A CA 1
ATOM 712 C C . PHE A 1 86 ? 6.287 -5.723 -2.519 1.00 88.19 86 PHE A C 1
ATOM 714 O O . PHE A 1 86 ? 5.451 -4.927 -2.945 1.00 88.19 86 PHE A O 1
ATOM 721 N N . ILE A 1 87 ? 5.970 -6.887 -1.949 1.00 90.31 87 ILE A N 1
ATOM 722 C CA . ILE A 1 87 ? 4.600 -7.335 -1.686 1.00 90.31 87 ILE A CA 1
ATOM 723 C C . ILE A 1 87 ? 4.367 -7.315 -0.180 1.00 90.31 87 ILE A C 1
ATOM 725 O O . ILE A 1 87 ? 5.204 -7.779 0.589 1.00 90.31 87 ILE A O 1
ATOM 729 N N . TYR A 1 88 ? 3.211 -6.829 0.242 1.00 92.00 88 TYR A N 1
ATOM 730 C CA . TYR A 1 88 ? 2.739 -6.861 1.619 1.00 92.00 88 TYR A CA 1
ATOM 731 C C . TYR A 1 88 ? 1.443 -7.660 1.669 1.00 92.00 88 TYR A C 1
ATOM 733 O O . TYR A 1 88 ? 0.539 -7.409 0.874 1.00 92.00 88 TYR A O 1
ATOM 741 N N . ILE A 1 89 ? 1.340 -8.605 2.604 1.00 93.75 89 ILE A N 1
ATOM 742 C CA . ILE A 1 89 ? 0.114 -9.391 2.825 1.00 93.75 89 ILE A CA 1
ATOM 743 C C . ILE A 1 89 ? -0.464 -9.105 4.214 1.00 93.75 89 ILE A C 1
ATOM 745 O O . ILE A 1 89 ? 0.313 -8.843 5.138 1.00 93.75 89 ILE A O 1
ATOM 749 N N . PRO A 1 90 ? -1.793 -9.157 4.400 1.00 95.81 90 PRO A N 1
ATOM 750 C CA . PRO A 1 90 ? -2.413 -8.893 5.693 1.00 95.81 90 PRO A CA 1
ATOM 751 C C . PRO A 1 90 ? -1.841 -9.778 6.805 1.00 95.81 90 PRO A C 1
ATOM 753 O O . PRO A 1 90 ? -1.714 -10.995 6.645 1.00 95.81 90 PRO A O 1
ATOM 756 N N . LYS A 1 91 ? -1.529 -9.195 7.969 1.00 95.06 91 LYS A N 1
ATOM 757 C CA . LYS A 1 91 ? -1.227 -9.989 9.167 1.00 95.06 91 LYS A CA 1
ATOM 758 C C . LYS A 1 91 ? -2.497 -10.720 9.600 1.00 95.06 91 LYS A C 1
ATOM 760 O O . LYS A 1 91 ? -3.557 -10.093 9.732 1.00 95.06 91 LYS A O 1
ATOM 765 N N . LYS A 1 92 ? -2.386 -12.026 9.863 1.00 87.50 92 LYS A N 1
ATOM 766 C CA . LYS A 1 92 ? -3.475 -12.796 10.476 1.00 87.50 92 LYS A CA 1
ATOM 767 C C . LYS A 1 92 ? -3.838 -12.161 11.818 1.00 87.50 92 LYS A C 1
ATOM 769 O O . LYS A 1 92 ? -2.957 -11.692 12.539 1.00 87.50 92 LYS A O 1
ATOM 774 N N . ILE A 1 93 ? -5.129 -12.11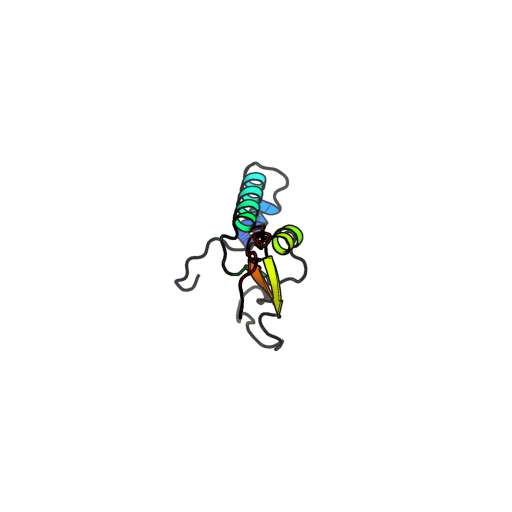6 12.128 1.00 70.69 93 ILE A N 1
ATOM 775 C CA . ILE A 1 93 ? -5.570 -11.819 13.489 1.00 70.69 93 ILE A CA 1
ATOM 776 C C . ILE A 1 93 ? -5.132 -13.023 14.318 1.00 70.69 93 ILE A C 1
ATOM 778 O O . ILE A 1 93 ? -5.598 -14.134 14.081 1.00 70.69 93 ILE A O 1
ATOM 782 N N . VAL A 1 94 ? -4.177 -12.818 15.220 1.00 59.47 94 VAL A N 1
ATOM 783 C CA . VAL A 1 94 ? -3.876 -13.809 16.249 1.00 59.47 94 VAL A CA 1
ATOM 784 C C . VAL A 1 94 ? -4.950 -13.613 17.307 1.00 59.47 94 VAL A C 1
ATOM 786 O O . VAL A 1 94 ? -4.852 -12.702 18.125 1.00 59.47 94 VAL A O 1
ATOM 789 N N . LEU A 1 95 ? -6.017 -14.408 17.241 1.00 55.22 95 LEU A N 1
ATOM 790 C CA . LEU A 1 95 ? -6.823 -14.637 18.430 1.00 55.22 95 LEU A CA 1
ATOM 791 C C . LEU A 1 95 ? -5.917 -15.443 19.357 1.00 55.22 95 LEU A C 1
ATOM 793 O O . LEU A 1 95 ? -5.561 -16.576 19.052 1.00 55.22 95 LEU A O 1
ATOM 797 N N . ILE A 1 96 ? -5.435 -14.811 20.424 1.00 54.44 96 ILE A N 1
ATOM 798 C CA . ILE A 1 96 ? -4.855 -15.564 21.530 1.00 54.44 96 ILE A CA 1
ATOM 799 C C . ILE A 1 96 ? -6.034 -16.352 22.089 1.00 54.44 96 ILE A C 1
ATOM 801 O O . ILE A 1 96 ? -6.957 -15.752 22.643 1.00 54.44 96 ILE A O 1
ATOM 805 N N . ASP A 1 97 ? -6.044 -17.664 21.865 1.00 47.88 97 ASP A N 1
ATOM 806 C CA . ASP A 1 97 ? -7.031 -18.573 22.433 1.00 47.88 97 ASP A CA 1
ATOM 807 C C . ASP A 1 97 ? -6.901 -18.541 23.963 1.00 47.88 97 ASP A C 1
ATOM 809 O O . ASP A 1 97 ? -6.207 -19.342 24.581 1.00 47.88 97 ASP A O 1
ATOM 813 N N . TYR A 1 98 ? -7.595 -17.598 24.600 1.00 46.69 98 TYR A N 1
ATOM 814 C CA . TYR A 1 98 ? -7.827 -17.556 26.046 1.00 46.69 98 TYR A CA 1
ATOM 815 C C . TYR A 1 98 ? -8.872 -18.603 26.481 1.00 46.69 98 TYR A C 1
ATOM 817 O O . TYR A 1 98 ? -9.549 -18.435 27.496 1.00 46.69 98 TYR A O 1
ATOM 825 N N . PHE A 1 99 ? -9.018 -19.708 25.743 1.00 46.44 99 PHE A N 1
ATOM 826 C CA . PHE A 1 99 ? -9.849 -20.831 26.161 1.00 46.44 99 PHE A CA 1
ATOM 827 C C . PHE A 1 99 ? -9.030 -21.765 27.059 1.00 46.44 99 PHE A C 1
ATOM 829 O O . PHE A 1 99 ? -8.450 -22.760 26.640 1.00 46.44 99 PHE A O 1
ATOM 836 N N . ASN A 1 100 ? -8.940 -21.340 28.319 1.00 41.94 100 ASN A N 1
ATOM 837 C CA . ASN A 1 100 ? -8.745 -22.135 29.531 1.00 41.94 100 ASN A CA 1
ATOM 838 C C . ASN A 1 100 ? -8.703 -23.667 29.316 1.00 41.94 100 ASN A C 1
ATOM 840 O O . ASN A 1 100 ? -9.737 -24.328 29.306 1.00 41.94 100 ASN A O 1
ATOM 844 N N . TRP A 1 101 ? -7.507 -24.262 29.275 1.00 41.94 101 TRP A N 1
ATOM 845 C CA . TRP A 1 101 ? -7.343 -25.724 29.352 1.00 41.94 101 TRP A CA 1
ATOM 846 C C . TRP A 1 101 ? -7.392 -26.265 30.797 1.00 41.94 101 TRP A C 1
ATOM 848 O O . TRP A 1 101 ? -7.045 -27.412 31.056 1.00 41.94 101 TRP A O 1
ATOM 858 N N . LYS A 1 102 ? -7.851 -25.465 31.770 1.00 45.09 102 LYS A N 1
ATOM 859 C CA . LYS A 1 102 ? -7.899 -25.852 33.191 1.00 45.09 102 LYS A CA 1
ATOM 860 C C . LYS A 1 10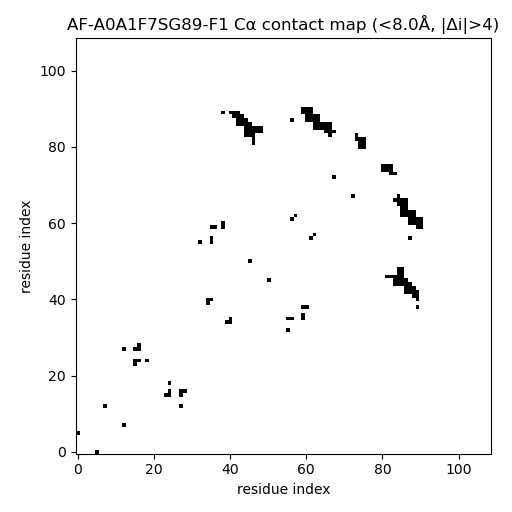2 ? -9.027 -26.822 33.588 1.00 45.09 102 LYS A C 1
ATOM 862 O O . LYS A 1 102 ? -9.224 -27.033 34.779 1.00 45.09 102 LYS A O 1
ATOM 867 N N . LEU A 1 103 ? -9.746 -27.442 32.652 1.00 45.03 103 LEU A N 1
ATOM 868 C CA . LEU A 1 103 ? -10.824 -28.391 32.971 1.00 45.03 103 LEU A CA 1
ATOM 869 C C . LEU A 1 103 ? -10.853 -29.599 32.019 1.00 45.03 103 LEU A C 1
ATOM 871 O O . LEU A 1 103 ? -11.827 -29.806 31.312 1.00 45.03 103 LEU A O 1
ATOM 875 N N . CYS A 1 104 ? -9.813 -30.433 32.044 1.00 35.44 104 CYS A N 1
ATOM 876 C CA . CYS A 1 104 ? -9.968 -31.865 31.757 1.00 35.44 104 CYS A CA 1
ATOM 877 C C . CYS A 1 104 ? -9.202 -32.669 32.810 1.00 35.44 104 CYS A C 1
ATOM 879 O O . CYS A 1 104 ? -8.086 -33.143 32.619 1.00 35.44 104 CYS A O 1
ATOM 881 N N . THR A 1 105 ? -9.835 -32.734 33.975 1.00 35.56 105 THR A N 1
ATOM 882 C CA . THR A 1 105 ? -9.649 -33.715 35.039 1.00 35.56 105 THR A CA 1
ATOM 883 C C . THR A 1 105 ? -9.532 -35.139 34.478 1.00 35.56 105 THR A C 1
ATOM 885 O O . THR A 1 105 ? -10.358 -35.543 33.668 1.00 35.56 105 THR A O 1
ATOM 888 N N . VAL A 1 106 ? -8.494 -35.858 34.925 1.00 35.91 106 VAL A N 1
ATOM 889 C CA . VAL A 1 106 ? -8.467 -37.276 35.349 1.00 35.91 106 VAL A CA 1
ATOM 890 C C . VAL A 1 106 ? -9.578 -38.185 34.795 1.00 35.91 106 VAL A C 1
ATOM 892 O O . VAL A 1 106 ? -10.729 -37.961 35.134 1.00 35.91 106 VAL A O 1
ATOM 895 N N . PHE A 1 107 ? -9.216 -39.2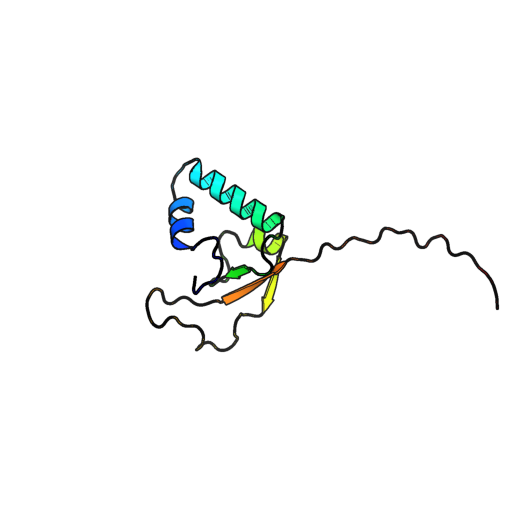69 34.086 1.00 28.75 107 PHE A N 1
ATOM 896 C CA . PHE A 1 107 ? -9.626 -40.663 34.380 1.00 28.75 107 PHE A CA 1
ATOM 897 C C . PHE A 1 107 ? -8.903 -41.686 33.457 1.00 28.75 107 PHE A C 1
ATOM 899 O O . PHE A 1 107 ? -9.103 -41.692 32.250 1.00 28.75 107 PHE A O 1
ATOM 906 N N . ILE A 1 108 ? -8.044 -42.505 34.087 1.00 30.39 108 ILE A N 1
ATOM 907 C CA . ILE A 1 108 ? -7.806 -43.968 33.967 1.00 30.39 108 ILE A CA 1
ATOM 908 C C . ILE A 1 108 ? -7.744 -44.643 32.575 1.00 30.39 108 ILE A C 1
ATOM 910 O O . ILE A 1 108 ? -8.767 -44.811 31.914 1.00 30.39 108 ILE A O 1
ATOM 914 N N . LEU A 1 109 ? -6.566 -45.206 32.255 1.00 36.69 109 LEU A N 1
ATOM 915 C CA . LEU A 1 109 ? -6.284 -46.659 32.255 1.00 36.69 109 LEU A CA 1
ATOM 916 C C . LEU A 1 109 ? -4.849 -46.902 32.741 1.00 36.69 109 LEU A C 1
ATOM 918 O O . LEU A 1 109 ? -3.964 -46.113 32.341 1.00 36.69 109 LEU A O 1
#

Solvent-accessible surface area (backbone atoms only — not comparable to full-atom values): 7142 Å² total; per-residue (Å²): 92,97,93,43,96,66,92,79,59,68,66,69,49,49,63,44,59,70,45,93,75,56,72,66,37,54,53,51,50,52,53,53,51,49,42,48,72,69,49,74,48,81,60,48,77,36,61,59,96,75,51,99,58,43,70,65,44,56,72,44,22,43,78,54,66,57,70,57,91,62,88,90,59,71,67,55,95,68,80,73,92,57,41,76,34,36,34,28,32,57,54,76,82,78,76,78,80,80,72,75,80,87,78,76,77,86,83,91,135

Mean predicted aligned error: 10.12 Å